Protein AF-A0AAJ6CQW7-F1 (afdb_monomer)

Structure (mmCIF, N/CA/C/O backbone):
data_AF-A0AAJ6CQW7-F1
#
_entry.id   AF-A0AAJ6CQW7-F1
#
loop_
_atom_site.group_PDB
_atom_site.id
_atom_site.type_symbol
_atom_site.label_atom_id
_atom_site.label_alt_id
_atom_site.label_comp_id
_atom_site.label_asym_id
_atom_site.label_entity_id
_atom_site.label_seq_id
_atom_site.pdbx_PDB_ins_code
_atom_site.Cartn_x
_atom_site.Cartn_y
_atom_site.Cartn_z
_atom_site.occupancy
_atom_site.B_iso_or_equiv
_atom_site.auth_seq_id
_atom_site.auth_comp_id
_atom_site.auth_asym_id
_atom_site.auth_atom_id
_atom_site.pdbx_PDB_model_num
ATOM 1 N N . MET A 1 1 ? -50.152 22.448 51.834 1.00 41.78 1 MET A N 1
ATOM 2 C CA . MET A 1 1 ? -48.969 21.579 51.637 1.00 41.78 1 MET A CA 1
ATOM 3 C C . MET A 1 1 ? -48.897 21.123 50.174 1.00 41.78 1 MET A C 1
ATOM 5 O O . MET A 1 1 ? -49.015 19.940 49.913 1.00 41.78 1 MET A O 1
ATOM 9 N N . GLU A 1 2 ? -48.733 22.035 49.207 1.00 45.81 2 GLU A N 1
ATOM 10 C CA . GLU A 1 2 ? -48.747 21.664 47.767 1.00 45.81 2 GLU A CA 1
ATOM 11 C C . GLU A 1 2 ? -47.578 22.246 46.951 1.00 45.81 2 GLU A C 1
ATOM 13 O O . GLU A 1 2 ? -47.343 21.834 45.823 1.00 45.81 2 GLU A O 1
ATOM 18 N N . VAL A 1 3 ? -46.789 23.168 47.516 1.00 45.56 3 VAL A N 1
ATOM 19 C CA . VAL A 1 3 ? -45.707 23.852 46.776 1.00 45.56 3 VAL A CA 1
ATOM 20 C C . VAL A 1 3 ? -44.366 23.103 46.868 1.00 45.56 3 VAL A C 1
ATOM 22 O O . VAL A 1 3 ? -43.546 23.176 45.956 1.00 45.56 3 VAL A O 1
ATOM 25 N N . ILE A 1 4 ? -44.148 22.321 47.933 1.00 45.25 4 ILE A N 1
ATOM 26 C CA . ILE A 1 4 ? -42.874 21.616 48.176 1.00 45.25 4 ILE A CA 1
ATOM 27 C C . ILE A 1 4 ? -42.727 20.381 47.265 1.00 45.25 4 ILE A C 1
ATOM 29 O O . ILE A 1 4 ? -41.625 20.068 46.819 1.00 45.25 4 ILE A O 1
ATOM 33 N N . THR A 1 5 ? -43.826 19.714 46.907 1.00 42.59 5 THR A N 1
ATOM 34 C CA . THR A 1 5 ? -43.826 18.541 46.014 1.00 42.59 5 THR A CA 1
ATOM 35 C C . THR A 1 5 ? -43.552 18.903 44.552 1.00 42.59 5 THR A C 1
ATOM 37 O O . THR A 1 5 ? -42.877 18.148 43.852 1.00 42.59 5 THR A O 1
ATOM 40 N N . THR A 1 6 ? -43.985 20.078 44.095 1.00 44.38 6 THR A N 1
ATOM 41 C CA . THR A 1 6 ? -43.828 20.513 42.695 1.00 44.38 6 THR A CA 1
ATOM 42 C C . THR A 1 6 ? -42.387 20.918 42.367 1.00 44.38 6 THR A C 1
ATOM 44 O O . THR A 1 6 ? -41.890 20.594 41.287 1.00 44.38 6 THR A O 1
ATOM 47 N N . ILE A 1 7 ? -41.675 21.549 43.312 1.00 45.97 7 ILE A N 1
ATOM 48 C CA . ILE A 1 7 ? -40.261 21.943 43.150 1.00 45.97 7 ILE A CA 1
ATOM 49 C C . ILE A 1 7 ? -39.333 20.716 43.224 1.00 45.97 7 ILE A C 1
ATOM 51 O O . ILE A 1 7 ? -38.398 20.601 42.432 1.00 45.97 7 ILE A O 1
ATOM 55 N N . LEU A 1 8 ? -39.619 19.748 44.106 1.00 40.28 8 LEU A N 1
ATOM 56 C CA . LEU A 1 8 ? -38.862 18.490 44.158 1.00 40.28 8 LEU A CA 1
ATOM 57 C C . LEU A 1 8 ? -39.078 17.620 42.908 1.00 40.28 8 LEU A C 1
ATOM 59 O O . LEU A 1 8 ? -38.112 17.063 42.390 1.00 40.28 8 LEU A O 1
ATOM 63 N N . GLY A 1 9 ? -40.307 17.540 42.383 1.00 41.69 9 GLY A N 1
ATOM 64 C CA . GLY A 1 9 ? -40.613 16.776 41.167 1.00 41.69 9 GLY A CA 1
ATOM 65 C C . GLY A 1 9 ? -39.948 17.336 39.902 1.00 41.69 9 GLY A C 1
ATOM 66 O O . GLY A 1 9 ? -39.458 16.575 39.068 1.00 41.69 9 GLY A O 1
ATOM 67 N N . THR A 1 10 ? -39.859 18.664 39.779 1.00 49.09 10 THR A N 1
ATOM 68 C CA . THR A 1 10 ? -39.208 19.334 38.636 1.00 49.09 10 THR A CA 1
ATOM 69 C C . THR A 1 10 ? -37.682 19.311 38.724 1.00 49.09 10 THR A C 1
ATOM 71 O O . THR A 1 10 ? -37.024 19.092 37.706 1.00 49.09 10 THR A O 1
ATOM 74 N N . ALA A 1 11 ? -37.104 19.439 39.923 1.00 46.81 11 ALA A N 1
ATOM 75 C CA . ALA A 1 11 ? -35.662 19.289 40.123 1.00 46.81 11 ALA A CA 1
ATOM 76 C C . ALA A 1 11 ? -35.183 17.849 39.845 1.00 46.81 11 ALA A C 1
ATOM 78 O O . ALA A 1 11 ? -34.181 17.655 39.154 1.00 46.81 11 ALA A O 1
ATOM 79 N N . LEU A 1 12 ? -35.925 16.830 40.301 1.00 44.28 12 LEU A N 1
ATOM 80 C CA . LEU A 1 12 ? -35.623 15.422 40.007 1.00 44.28 12 LEU A CA 1
ATOM 81 C C . LEU A 1 12 ? -35.839 15.082 38.525 1.00 44.28 12 LEU A C 1
ATOM 83 O O . LEU A 1 12 ? -34.986 14.426 37.929 1.00 44.28 12 LEU A O 1
ATOM 87 N N . GLY A 1 13 ? -36.915 15.575 37.901 1.00 46.81 13 GLY A N 1
ATOM 88 C CA . GLY A 1 13 ? -37.165 15.397 36.466 1.00 46.81 13 GLY A CA 1
ATOM 89 C C . GLY A 1 13 ? -36.094 16.045 35.579 1.00 46.81 13 GLY A C 1
ATOM 90 O O . GLY A 1 13 ? -35.658 15.441 34.600 1.00 46.81 13 GLY A O 1
ATOM 91 N N . GLY A 1 14 ? -35.603 17.231 35.957 1.00 49.00 14 GLY A N 1
ATOM 92 C CA . GLY A 1 14 ? -34.519 17.926 35.258 1.00 49.00 14 GLY A CA 1
ATOM 93 C C . GLY A 1 14 ? -33.163 17.224 35.386 1.00 49.00 14 GLY A C 1
ATOM 94 O O . GLY A 1 14 ? -32.458 17.065 34.390 1.00 49.00 14 GLY A O 1
ATOM 95 N N . ILE A 1 15 ? -32.811 16.738 36.583 1.00 54.25 15 ILE A N 1
ATOM 96 C CA . ILE A 1 15 ? -31.545 16.023 36.823 1.00 54.25 15 ILE A CA 1
ATOM 97 C C . ILE A 1 15 ? -31.554 14.649 36.137 1.00 54.25 15 ILE A C 1
ATOM 99 O O . ILE A 1 15 ? -30.586 14.294 35.464 1.00 54.25 15 ILE A O 1
ATOM 103 N N . ILE A 1 16 ? -32.652 13.892 36.242 1.00 53.78 16 ILE A N 1
ATOM 104 C CA . ILE A 1 16 ? -32.796 12.585 35.586 1.00 53.78 16 ILE A CA 1
ATOM 105 C C . ILE A 1 16 ? -32.820 12.758 34.060 1.00 53.78 16 ILE A C 1
ATOM 107 O O . ILE A 1 16 ? -32.103 12.045 33.360 1.00 53.78 16 ILE A O 1
ATOM 111 N N . GLY A 1 17 ? -33.548 13.751 33.536 1.00 45.78 17 GLY A N 1
ATOM 112 C CA . GLY A 1 17 ? -33.574 14.076 32.105 1.00 45.78 17 GLY A CA 1
ATOM 113 C C . GLY A 1 17 ? -32.203 14.476 31.547 1.00 45.78 17 GLY A C 1
ATOM 114 O O . GLY A 1 17 ? -31.824 14.031 30.463 1.00 45.78 17 GLY A O 1
ATOM 115 N N . TYR A 1 18 ? -31.410 15.235 32.310 1.00 55.06 18 TYR A N 1
ATOM 116 C CA . TYR A 1 18 ? -30.038 15.598 31.940 1.00 55.06 18 TYR A CA 1
ATOM 117 C C . TYR A 1 18 ? -29.082 14.393 31.966 1.00 55.06 18 TYR A C 1
ATOM 119 O O . TYR A 1 18 ? -28.231 14.252 31.089 1.00 55.06 18 TYR A O 1
ATOM 127 N N . PHE A 1 19 ? -29.229 13.478 32.929 1.00 51.94 19 PHE A N 1
ATOM 128 C CA . PHE A 1 19 ? -28.439 12.243 32.974 1.00 51.94 19 PHE A CA 1
ATOM 129 C C . PHE A 1 19 ? -28.790 11.279 31.837 1.00 51.94 19 PHE A C 1
ATOM 131 O O . PHE A 1 19 ? -27.883 10.733 31.204 1.00 51.94 19 PHE A O 1
ATOM 138 N N . PHE A 1 20 ? -30.079 11.094 31.540 1.00 49.19 20 PHE A N 1
ATOM 139 C CA . PHE A 1 20 ? -30.533 10.248 30.435 1.00 49.19 20 PHE A CA 1
ATOM 140 C C . PHE A 1 20 ? -30.125 10.815 29.077 1.00 49.19 20 PHE A C 1
ATOM 142 O O . PHE A 1 20 ? -29.599 10.060 28.258 1.00 49.19 20 PHE A O 1
ATOM 149 N N . SER A 1 21 ? -30.262 12.128 28.856 1.00 52.44 21 SER A N 1
ATOM 150 C CA . SER A 1 21 ? -29.798 12.751 27.614 1.00 52.44 21 SER A CA 1
ATOM 151 C C . SER A 1 21 ? -28.285 12.590 27.465 1.00 52.44 21 SER A C 1
ATOM 153 O O . SER A 1 21 ? -27.814 12.136 26.428 1.00 52.44 21 SER A O 1
ATOM 155 N N . ARG A 1 22 ? -27.498 12.833 28.520 1.00 52.75 22 ARG A N 1
ATOM 156 C CA . ARG A 1 22 ? -26.034 12.699 28.484 1.00 52.75 22 ARG A CA 1
ATOM 157 C C . ARG A 1 22 ? -25.570 11.250 28.284 1.00 52.75 22 ARG A C 1
ATOM 159 O O . ARG A 1 22 ? -24.559 11.025 27.622 1.00 52.75 22 ARG A O 1
ATOM 166 N N . LEU A 1 23 ? -26.289 10.264 28.824 1.00 57.88 23 L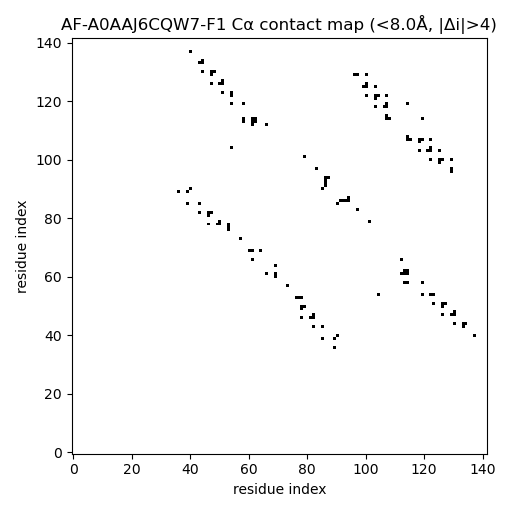EU A N 1
ATOM 167 C CA . LEU A 1 23 ? -26.033 8.836 28.590 1.00 57.88 23 LEU A CA 1
ATOM 168 C C . LEU A 1 23 ? -26.406 8.406 27.167 1.00 57.88 23 LEU A C 1
ATOM 170 O O . LEU A 1 23 ? -25.669 7.625 26.565 1.00 57.88 23 LEU A O 1
ATOM 174 N N . GLN A 1 24 ? -27.503 8.933 26.617 1.00 55.78 24 GLN A N 1
ATOM 175 C CA . GLN A 1 24 ? -27.884 8.722 25.221 1.00 55.78 24 GLN A CA 1
ATOM 176 C C . GLN A 1 24 ? -26.869 9.357 24.272 1.00 55.78 24 GLN A C 1
ATOM 178 O O . GLN A 1 24 ? -26.380 8.660 23.394 1.00 55.78 24 GLN A O 1
ATOM 183 N N . TRP A 1 25 ? -26.439 10.598 24.513 1.00 41.41 25 TRP A N 1
ATOM 184 C CA . TRP A 1 25 ? -25.370 11.249 23.749 1.00 41.41 25 TRP A CA 1
ATOM 185 C C . TRP A 1 25 ? -24.051 10.486 23.837 1.00 41.41 25 TRP A C 1
ATOM 187 O O . TRP A 1 25 ? -23.417 10.260 22.818 1.00 41.41 25 TRP A O 1
ATOM 197 N N . LYS A 1 26 ? -23.650 10.001 25.019 1.00 56.47 26 LYS A N 1
ATOM 198 C CA . LYS A 1 26 ? -22.458 9.143 25.143 1.00 56.47 26 LYS A CA 1
ATOM 199 C C . LYS A 1 26 ? -22.602 7.827 24.379 1.00 56.47 26 LYS A C 1
ATOM 201 O O . LYS A 1 26 ? -21.625 7.371 23.796 1.00 56.47 26 LYS A O 1
ATOM 206 N N . LYS A 1 27 ? -23.785 7.205 24.381 1.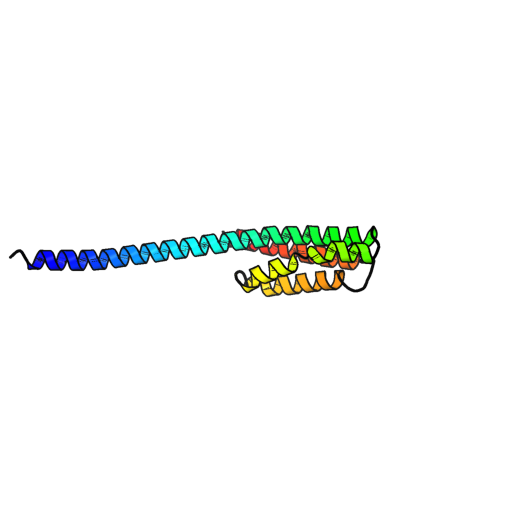00 57.22 27 LYS A N 1
ATOM 207 C CA . LYS A 1 27 ? -24.052 5.993 23.591 1.00 57.22 27 LYS A CA 1
ATOM 208 C C . LYS A 1 27 ? -24.028 6.279 22.092 1.00 57.22 27 LYS A C 1
ATOM 210 O O . LYS A 1 27 ? -23.421 5.497 21.375 1.00 57.22 27 LYS A O 1
ATOM 215 N N . VAL A 1 28 ? -24.635 7.377 21.644 1.00 50.03 28 VAL A N 1
ATOM 216 C CA . VAL A 1 28 ? -24.641 7.814 20.241 1.00 50.03 28 VAL A CA 1
ATOM 217 C C . VAL A 1 28 ? -23.224 8.141 19.789 1.00 50.03 28 VAL A C 1
ATOM 219 O O . VAL A 1 28 ? -22.772 7.539 18.832 1.00 50.03 28 VAL A O 1
ATOM 222 N N . LEU A 1 29 ? -22.471 8.949 20.540 1.00 51.09 29 LEU A N 1
ATOM 223 C CA . LEU A 1 29 ? -21.067 9.256 20.247 1.00 51.09 29 LEU A CA 1
ATOM 224 C C . LEU A 1 29 ? -20.202 7.995 20.211 1.00 51.09 29 LEU A C 1
ATOM 226 O O . LEU A 1 29 ? -19.391 7.836 19.310 1.00 51.09 29 LEU A O 1
ATOM 230 N N . LYS A 1 30 ? -20.397 7.059 21.148 1.00 60.22 30 LYS A N 1
ATOM 231 C CA . LYS A 1 30 ? -19.678 5.777 21.148 1.00 60.22 30 LYS A CA 1
ATOM 232 C C . LYS A 1 30 ? -20.067 4.904 19.950 1.00 60.22 30 LYS A C 1
ATOM 234 O O . LYS A 1 30 ? -19.217 4.206 19.403 1.00 60.22 30 LYS A O 1
ATOM 239 N N . HIS A 1 31 ? -21.335 4.926 19.544 1.00 58.91 31 HIS A N 1
ATOM 240 C CA . HIS A 1 31 ? -21.823 4.178 18.390 1.00 58.91 31 HIS A CA 1
ATOM 241 C C . HIS A 1 31 ? -21.331 4.795 17.075 1.00 58.91 31 HIS A C 1
ATOM 243 O O . HIS A 1 31 ? -20.861 4.058 16.211 1.00 58.91 31 HIS A O 1
ATOM 249 N N . GLU A 1 32 ? -21.369 6.119 16.941 1.00 59.00 32 GLU A N 1
ATOM 250 C CA . GLU A 1 32 ? -20.802 6.872 15.819 1.00 59.00 32 GLU A CA 1
ATOM 251 C C . GLU A 1 32 ? -19.292 6.661 15.735 1.00 59.00 32 GLU A C 1
ATOM 253 O O . GLU A 1 32 ? -18.786 6.329 14.671 1.00 59.00 32 GLU A O 1
ATOM 258 N N . GLU A 1 33 ? -18.573 6.726 16.857 1.00 63.81 33 GLU A N 1
ATOM 259 C CA . GLU A 1 33 ? -17.140 6.435 16.914 1.00 63.81 33 GLU A CA 1
ATOM 260 C C . GLU A 1 33 ? -16.843 4.982 16.503 1.00 63.81 33 GLU A C 1
ATOM 262 O O . GLU A 1 33 ? -15.881 4.726 15.777 1.00 63.81 33 GLU A O 1
ATOM 267 N N . SER A 1 34 ? -17.675 4.018 16.915 1.00 64.00 34 SER A N 1
ATOM 268 C CA . SER A 1 34 ? -17.517 2.610 16.525 1.00 64.00 34 SER A CA 1
ATOM 269 C C . SER A 1 34 ? -17.796 2.368 15.038 1.00 64.00 34 SER A C 1
ATOM 271 O O . SER A 1 34 ? -17.028 1.660 14.384 1.00 64.00 34 SER A O 1
ATOM 273 N N . ALA A 1 35 ? -18.840 2.997 14.490 1.00 67.44 35 ALA A N 1
ATOM 274 C CA . ALA A 1 35 ? -19.208 2.913 13.081 1.00 67.44 35 ALA A CA 1
ATOM 275 C C . ALA A 1 35 ? -18.157 3.599 12.203 1.00 67.44 35 ALA A C 1
ATOM 277 O O . ALA A 1 35 ? -17.750 3.064 11.176 1.00 67.44 35 ALA A O 1
ATOM 278 N N . TYR A 1 36 ? -17.635 4.733 12.664 1.00 67.38 36 TYR A N 1
ATOM 279 C CA . TYR A 1 36 ? -16.559 5.462 12.013 1.00 67.38 36 TYR A CA 1
ATOM 280 C C . TYR A 1 36 ? -15.251 4.669 11.973 1.00 67.38 36 TYR A C 1
ATOM 282 O O . TYR A 1 36 ? -14.599 4.578 10.930 1.00 67.38 36 TYR A O 1
ATOM 290 N N . LYS A 1 37 ? -14.874 4.040 13.095 1.00 71.12 37 LYS A N 1
ATOM 291 C CA . LYS A 1 37 ? -13.723 3.128 13.152 1.00 71.12 37 LYS A CA 1
ATOM 292 C C . LYS A 1 37 ? -13.916 1.939 12.210 1.00 71.12 37 LYS A C 1
ATOM 294 O O . LYS A 1 37 ? -12.967 1.562 11.527 1.00 71.12 37 LYS A O 1
ATOM 299 N N . LEU A 1 38 ? -15.126 1.385 12.128 1.00 71.50 38 LEU A N 1
ATOM 300 C CA . LEU A 1 38 ? -15.447 0.284 11.220 1.00 71.50 38 LEU A CA 1
ATOM 301 C C . LEU A 1 38 ? -15.340 0.700 9.742 1.00 71.50 38 LEU A C 1
ATOM 303 O O . LEU A 1 38 ? -14.693 0.006 8.959 1.00 71.50 38 LEU A O 1
ATOM 307 N N . GLU A 1 39 ? -15.899 1.850 9.358 1.00 77.06 39 GLU A N 1
ATOM 308 C CA . GLU A 1 39 ? -15.820 2.371 7.986 1.00 77.06 39 GLU A CA 1
ATOM 309 C C . GLU A 1 39 ? -14.367 2.628 7.560 1.00 77.06 39 GLU A C 1
ATOM 311 O O . GLU A 1 39 ? -13.956 2.268 6.455 1.00 77.06 39 GLU A O 1
ATOM 316 N N . ARG A 1 40 ? -13.545 3.199 8.447 1.00 73.62 40 ARG A N 1
ATOM 317 C CA . ARG A 1 40 ? -12.121 3.431 8.167 1.00 73.62 40 ARG A CA 1
ATOM 318 C C . ARG A 1 40 ? -11.320 2.131 8.041 1.00 73.62 40 ARG A C 1
ATOM 320 O O . ARG A 1 40 ? -10.444 2.048 7.184 1.00 73.62 40 ARG A O 1
ATOM 327 N N . LYS A 1 41 ? -11.638 1.103 8.834 1.00 73.62 41 LYS A N 1
ATOM 328 C CA . LYS A 1 41 ? -11.022 -0.233 8.720 1.00 73.62 41 LYS A CA 1
ATOM 329 C C . LYS A 1 41 ? -11.426 -0.939 7.423 1.00 73.62 41 LYS A C 1
ATOM 331 O O . LYS A 1 41 ? -10.584 -1.562 6.783 1.00 73.62 41 LYS A O 1
ATOM 336 N N . ARG A 1 42 ? -12.675 -0.773 6.975 1.00 76.44 42 ARG A N 1
ATOM 337 C CA . ARG A 1 42 ? -13.120 -1.231 5.650 1.00 76.44 42 ARG A CA 1
ATOM 338 C C . ARG A 1 42 ? -12.345 -0.537 4.525 1.00 76.44 42 ARG A C 1
ATOM 340 O O . ARG A 1 42 ? -11.851 -1.219 3.633 1.00 76.44 42 ARG A O 1
ATOM 347 N N . LYS A 1 43 ? -12.154 0.784 4.613 1.00 83.25 43 LYS A N 1
ATOM 348 C CA . LYS A 1 43 ? -11.311 1.540 3.666 1.00 83.25 43 LYS A CA 1
ATOM 349 C C . LYS A 1 43 ? -9.868 1.033 3.641 1.00 83.25 43 LYS A C 1
ATOM 351 O O . LYS A 1 43 ? -9.270 0.968 2.573 1.00 83.25 43 LYS A O 1
ATOM 356 N N . LEU A 1 44 ? -9.308 0.641 4.788 1.00 82.19 44 LEU A N 1
ATOM 357 C CA . LEU A 1 44 ? -7.972 0.040 4.846 1.00 82.19 44 LEU A CA 1
ATOM 358 C C . LEU A 1 44 ? -7.908 -1.293 4.079 1.00 82.19 44 LEU A C 1
ATOM 360 O O . LEU A 1 44 ? -6.953 -1.520 3.341 1.00 82.19 44 LEU A O 1
ATOM 364 N N . ALA A 1 45 ? -8.933 -2.143 4.204 1.00 81.19 45 ALA A N 1
ATOM 365 C CA . ALA A 1 45 ? -9.028 -3.388 3.443 1.00 81.19 45 ALA A CA 1
ATOM 366 C C . ALA A 1 45 ? -9.162 -3.126 1.932 1.00 81.19 45 ALA A C 1
ATOM 368 O O . ALA A 1 45 ? -8.423 -3.716 1.149 1.00 81.19 45 ALA A O 1
ATOM 369 N N . GLU A 1 46 ? -10.029 -2.199 1.519 1.00 84.00 46 GLU A N 1
ATOM 370 C CA . GLU A 1 46 ? -10.200 -1.808 0.110 1.00 84.00 46 GLU A CA 1
ATOM 371 C C . GLU A 1 46 ? -8.881 -1.297 -0.495 1.00 84.00 46 GLU A C 1
ATOM 373 O O . GLU A 1 46 ? -8.443 -1.774 -1.542 1.00 84.00 46 GLU A O 1
ATOM 378 N N . LEU A 1 47 ? -8.177 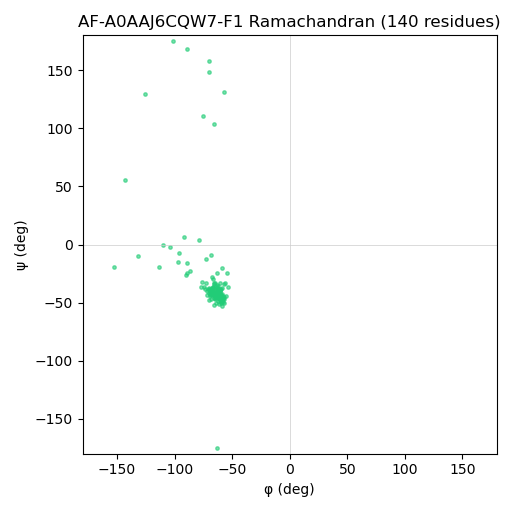-0.411 0.214 1.00 84.50 47 LEU A N 1
ATOM 379 C CA . LEU A 1 47 ? -6.879 0.092 -0.236 1.00 84.50 47 LEU A CA 1
ATOM 380 C C . LEU A 1 47 ? -5.779 -0.979 -0.231 1.00 84.50 47 LEU A C 1
ATOM 382 O O . LEU A 1 47 ? -4.847 -0.894 -1.029 1.00 84.50 47 LEU A O 1
ATOM 386 N N . SER A 1 48 ? -5.865 -1.995 0.635 1.00 83.00 48 SER A N 1
ATOM 387 C CA . SER A 1 48 ? -4.908 -3.108 0.615 1.00 83.00 48 SER A CA 1
ATOM 388 C C . SER A 1 48 ? -5.006 -3.921 -0.682 1.00 83.00 48 SER A C 1
ATOM 390 O O . SER A 1 48 ? -3.983 -4.360 -1.206 1.00 83.00 48 SER A O 1
ATOM 392 N N . TYR A 1 49 ? -6.210 -4.041 -1.257 1.00 83.25 49 TYR A N 1
ATOM 393 C CA . TYR A 1 49 ? -6.398 -4.626 -2.585 1.00 83.25 49 TYR A CA 1
ATOM 394 C C . TYR A 1 49 ? -5.886 -3.704 -3.695 1.00 83.25 49 TYR A C 1
ATOM 396 O O . TYR A 1 49 ? -5.223 -4.187 -4.613 1.00 83.25 49 TYR A O 1
ATOM 404 N N . GLU A 1 50 ? -6.103 -2.384 -3.592 1.00 87.50 50 GLU A N 1
ATOM 405 C CA . GLU A 1 50 ? -5.542 -1.420 -4.558 1.00 87.50 50 GLU A CA 1
ATOM 406 C C . GLU A 1 50 ? -4.010 -1.520 -4.655 1.00 87.50 50 GLU A C 1
ATOM 408 O O . GLU A 1 50 ? -3.456 -1.350 -5.739 1.00 87.50 50 GLU A O 1
ATOM 413 N N . ILE A 1 51 ? -3.311 -1.826 -3.555 1.00 88.38 51 ILE A N 1
ATOM 414 C CA . ILE A 1 51 ? -1.853 -2.033 -3.572 1.00 88.38 51 ILE A CA 1
ATOM 415 C C . ILE A 1 51 ? -1.456 -3.241 -4.417 1.00 88.38 51 ILE A C 1
ATOM 417 O O . ILE A 1 51 ? -0.480 -3.162 -5.161 1.00 88.38 51 ILE A O 1
ATOM 421 N N . ILE A 1 52 ? -2.180 -4.355 -4.307 1.00 88.25 52 ILE A N 1
ATOM 422 C CA . ILE A 1 52 ? -1.869 -5.571 -5.067 1.00 88.25 52 ILE A CA 1
ATOM 423 C C . ILE A 1 52 ? -2.003 -5.294 -6.568 1.00 88.25 52 ILE A C 1
ATOM 425 O O . ILE A 1 52 ? -1.111 -5.652 -7.338 1.00 88.25 52 ILE A O 1
ATOM 429 N N . GLU A 1 53 ? -3.072 -4.606 -6.973 1.00 87.81 53 GLU A N 1
ATOM 430 C CA . GLU A 1 53 ? -3.265 -4.199 -8.368 1.00 87.81 53 GLU A CA 1
ATOM 431 C C . GLU A 1 53 ? -2.206 -3.190 -8.817 1.00 87.81 53 GLU A C 1
ATOM 433 O O . GLU A 1 53 ? -1.623 -3.343 -9.886 1.00 87.81 53 GLU A O 1
ATOM 438 N N . TYR A 1 54 ? -1.862 -2.215 -7.972 1.00 89.12 54 TYR A N 1
ATOM 439 C CA . TYR A 1 54 ? -0.776 -1.280 -8.260 1.00 89.12 54 TYR A CA 1
ATOM 440 C C . TYR A 1 54 ? 0.557 -1.998 -8.502 1.00 89.12 54 TYR A C 1
ATOM 442 O O . TYR A 1 54 ? 1.256 -1.665 -9.453 1.00 89.12 54 TYR A O 1
ATOM 450 N N . ILE A 1 55 ? 0.913 -2.992 -7.682 1.00 89.81 55 ILE A N 1
ATOM 451 C CA . ILE A 1 55 ? 2.157 -3.765 -7.832 1.00 89.81 55 ILE A CA 1
ATOM 452 C C . ILE A 1 55 ? 2.154 -4.566 -9.139 1.00 89.81 55 ILE A C 1
ATOM 454 O O . ILE A 1 55 ? 3.166 -4.597 -9.843 1.00 89.81 55 ILE A O 1
ATOM 458 N N . ARG A 1 56 ? 1.020 -5.188 -9.488 1.00 88.81 56 ARG A N 1
ATOM 459 C CA . ARG A 1 56 ? 0.850 -5.903 -10.763 1.00 88.81 56 ARG A CA 1
ATOM 460 C C . ARG A 1 56 ? 1.004 -4.963 -11.950 1.00 88.81 56 ARG A C 1
ATOM 462 O O . ARG A 1 56 ? 1.820 -5.237 -12.826 1.00 88.81 56 ARG A O 1
ATOM 469 N N . ASP A 1 57 ? 0.290 -3.843 -11.939 1.00 89.81 57 ASP A N 1
ATOM 470 C CA . ASP A 1 57 ? 0.353 -2.831 -12.992 1.00 89.81 57 ASP A CA 1
ATOM 471 C C . ASP A 1 57 ? 1.765 -2.257 -13.128 1.00 89.81 57 ASP A C 1
ATOM 473 O O . ASP A 1 57 ? 2.272 -2.133 -14.240 1.00 89.81 57 ASP A O 1
ATOM 477 N N . TYR A 1 58 ? 2.431 -1.954 -12.009 1.00 90.50 58 TYR A N 1
ATOM 478 C CA . TYR A 1 58 ? 3.804 -1.445 -11.993 1.00 90.50 58 TYR A CA 1
ATOM 479 C C . TYR A 1 58 ? 4.760 -2.428 -12.677 1.00 90.50 58 TYR A C 1
ATOM 481 O O . TYR A 1 58 ? 5.549 -2.043 -13.540 1.00 90.50 58 TYR A O 1
ATOM 489 N N . TYR A 1 59 ? 4.665 -3.716 -12.346 1.00 92.00 59 TYR A N 1
ATOM 490 C CA . TYR A 1 59 ? 5.498 -4.742 -12.964 1.00 92.00 59 TYR A CA 1
ATOM 491 C C . TYR A 1 59 ? 5.192 -4.912 -14.454 1.00 92.00 59 TYR A C 1
ATOM 493 O O . TYR A 1 59 ? 6.110 -4.808 -15.270 1.00 92.00 59 TYR A O 1
ATOM 501 N N . CYS A 1 60 ? 3.921 -5.103 -14.820 1.00 89.94 60 CYS A N 1
ATOM 502 C CA . CYS A 1 60 ? 3.495 -5.292 -16.206 1.00 89.94 60 CYS A CA 1
ATOM 503 C C . CYS A 1 60 ? 3.899 -4.104 -17.087 1.00 89.94 60 CYS A C 1
ATOM 505 O O . CYS A 1 60 ? 4.550 -4.297 -18.113 1.00 89.94 60 CYS A O 1
ATOM 507 N N . ASN A 1 61 ? 3.602 -2.875 -16.654 1.00 90.56 61 ASN A N 1
ATOM 508 C CA . ASN A 1 61 ? 3.931 -1.662 -17.404 1.00 90.56 61 ASN A CA 1
ATOM 509 C C . ASN A 1 61 ? 5.443 -1.477 -17.565 1.00 90.56 61 ASN A C 1
ATOM 511 O O . ASN A 1 61 ? 5.892 -1.049 -18.626 1.00 90.56 61 ASN A O 1
ATOM 515 N N . SER A 1 62 ? 6.249 -1.871 -16.571 1.00 92.75 62 SER A N 1
ATOM 516 C CA . SER A 1 62 ? 7.710 -1.805 -16.697 1.00 92.75 62 SER A CA 1
ATOM 517 C C . SER A 1 62 ? 8.269 -2.703 -17.807 1.00 92.75 62 SER A C 1
ATOM 519 O O . SER A 1 62 ? 9.352 -2.427 -18.308 1.00 92.75 62 SER A O 1
ATOM 521 N N . LYS A 1 63 ? 7.554 -3.772 -18.191 1.00 93.00 63 LYS A N 1
ATOM 522 C CA . LYS A 1 63 ? 7.986 -4.730 -19.224 1.00 93.00 63 LYS A CA 1
ATOM 523 C C . LYS A 1 63 ? 7.561 -4.345 -20.634 1.00 93.00 63 LYS A C 1
ATOM 525 O O . LYS A 1 63 ? 8.176 -4.820 -21.583 1.00 93.00 63 LYS A O 1
ATOM 530 N N . VAL A 1 64 ? 6.499 -3.555 -20.764 1.00 91.44 64 VAL A N 1
ATOM 531 C CA . VAL A 1 64 ? 5.832 -3.314 -22.055 1.00 91.44 64 VAL A CA 1
ATOM 532 C C . VAL A 1 64 ? 5.965 -1.879 -22.556 1.00 91.44 64 VAL A C 1
ATOM 534 O O . VAL A 1 64 ? 5.764 -1.642 -23.742 1.00 91.44 64 VAL A O 1
ATOM 537 N N . MET A 1 65 ? 6.289 -0.929 -21.678 1.00 90.94 65 MET A N 1
ATOM 538 C CA . MET A 1 65 ? 6.439 0.491 -22.020 1.00 90.94 65 MET A CA 1
ATOM 539 C C . MET A 1 65 ? 7.914 0.872 -22.157 1.00 90.94 65 MET A C 1
ATOM 541 O O . MET A 1 65 ? 8.790 0.060 -21.874 1.00 90.94 65 MET A O 1
ATOM 545 N N . ASN A 1 66 ? 8.202 2.109 -22.568 1.00 93.56 66 ASN A N 1
ATOM 546 C CA . ASN A 1 66 ? 9.505 2.727 -22.305 1.00 93.56 66 ASN A CA 1
ATOM 547 C C . ASN A 1 66 ? 9.508 3.469 -20.954 1.00 93.56 66 ASN A C 1
ATOM 549 O O . ASN A 1 66 ? 8.458 3.708 -20.356 1.00 93.56 66 ASN A O 1
ATOM 553 N N . ILE A 1 67 ? 10.690 3.869 -20.471 1.00 89.44 67 ILE A N 1
ATOM 554 C CA . ILE A 1 67 ? 10.831 4.491 -19.145 1.00 89.44 67 ILE A CA 1
ATOM 555 C C . ILE A 1 67 ? 10.036 5.804 -19.000 1.00 89.44 67 ILE A C 1
ATOM 557 O O . ILE A 1 67 ? 9.515 6.080 -17.923 1.00 89.44 67 ILE A O 1
ATOM 561 N N . GLY A 1 68 ? 9.886 6.599 -20.066 1.00 87.25 68 GLY A N 1
ATOM 562 C CA . GLY A 1 68 ? 9.130 7.857 -20.032 1.00 87.25 68 GLY A CA 1
ATOM 563 C C . GLY A 1 68 ? 7.622 7.632 -19.890 1.00 87.25 68 GLY A C 1
ATOM 564 O O . GLY A 1 68 ? 6.982 8.221 -19.019 1.00 87.25 68 GLY A O 1
ATOM 565 N N . GLU A 1 69 ? 7.069 6.730 -20.701 1.00 89.81 69 GLU A N 1
ATOM 566 C CA . GLU A 1 69 ? 5.661 6.305 -20.646 1.00 89.81 69 GLU A CA 1
ATOM 567 C C . GLU A 1 69 ? 5.323 5.639 -19.313 1.00 89.81 69 GLU A C 1
ATOM 569 O O . GLU A 1 69 ? 4.297 5.929 -18.696 1.00 89.81 69 GLU A O 1
ATOM 574 N N . PHE A 1 70 ? 6.228 4.785 -18.843 1.00 90.00 70 PHE A N 1
ATOM 575 C CA . PHE A 1 70 ? 6.117 4.107 -17.568 1.00 90.00 70 PHE A CA 1
ATOM 576 C C . PHE A 1 70 ? 6.014 5.099 -16.403 1.00 90.00 70 PHE A C 1
ATOM 578 O O . PHE A 1 70 ? 5.067 5.047 -15.616 1.00 90.00 70 PHE A O 1
ATOM 585 N N . MET A 1 71 ? 6.950 6.049 -16.317 1.00 83.94 71 MET A N 1
ATOM 586 C CA . MET A 1 71 ? 6.954 7.055 -15.253 1.00 83.94 71 MET A CA 1
ATOM 587 C C . MET A 1 71 ? 5.707 7.947 -15.308 1.00 83.94 71 MET A C 1
ATOM 589 O O . MET A 1 71 ? 5.125 8.253 -14.262 1.00 83.94 71 MET A O 1
ATOM 593 N N . ALA A 1 72 ? 5.245 8.309 -16.510 1.00 86.19 72 ALA A N 1
ATOM 594 C CA . ALA A 1 72 ? 3.998 9.048 -16.690 1.00 86.19 72 ALA A CA 1
ATOM 595 C C . ALA A 1 72 ? 2.786 8.255 -16.167 1.00 86.19 72 ALA A C 1
ATOM 597 O O . ALA A 1 72 ? 1.999 8.794 -15.385 1.00 86.19 72 ALA A O 1
ATOM 598 N N . CYS A 1 73 ? 2.682 6.967 -16.517 1.00 83.50 73 CYS A N 1
ATOM 599 C CA . CYS A 1 73 ? 1.593 6.082 -16.097 1.00 83.50 73 CYS A CA 1
ATOM 600 C C . CYS A 1 73 ? 1.530 5.899 -14.568 1.00 83.50 73 CYS A C 1
ATOM 602 O O . CYS A 1 73 ? 0.446 5.923 -13.976 1.00 83.50 73 CYS A O 1
ATOM 604 N N . MET A 1 74 ? 2.685 5.753 -13.908 1.00 83.31 74 MET A N 1
ATOM 605 C CA . MET A 1 74 ? 2.729 5.400 -12.483 1.00 83.31 74 MET A CA 1
ATOM 606 C C . MET A 1 74 ? 2.653 6.605 -11.525 1.00 83.31 74 MET A C 1
ATOM 608 O O . MET A 1 74 ? 2.210 6.446 -10.385 1.00 83.31 74 MET A O 1
ATOM 612 N N . SER A 1 75 ? 3.016 7.816 -11.967 1.00 75.75 75 SER A N 1
ATOM 613 C CA . SER A 1 75 ? 3.148 9.019 -11.117 1.00 75.75 75 SER A CA 1
ATOM 614 C C . SER A 1 75 ? 1.892 9.409 -10.312 1.00 75.75 75 SER A C 1
ATOM 616 O O . SER A 1 75 ? 2.002 9.889 -9.181 1.00 75.75 75 SER A O 1
ATOM 618 N N . GLY A 1 76 ? 0.695 9.168 -10.855 1.00 71.38 76 GLY A N 1
ATOM 619 C CA . GLY A 1 76 ? -0.580 9.530 -10.220 1.00 71.38 76 GLY A CA 1
ATOM 620 C C . GLY A 1 76 ? -1.262 8.407 -9.436 1.00 71.38 76 GLY A C 1
ATOM 621 O O . GLY A 1 76 ? -2.272 8.653 -8.778 1.00 71.38 76 GLY A O 1
ATOM 622 N N . ARG A 1 77 ? -0.753 7.171 -9.506 1.00 74.50 77 ARG A N 1
ATOM 623 C CA . ARG A 1 77 ? -1.515 5.982 -9.088 1.00 74.50 77 ARG A CA 1
ATOM 624 C C . ARG A 1 77 ? -1.113 5.394 -7.745 1.00 74.50 77 ARG A C 1
ATOM 626 O O . ARG A 1 77 ? -1.751 4.442 -7.331 1.00 74.50 77 ARG A O 1
ATOM 633 N N . ASN A 1 78 ? -0.108 5.939 -7.059 1.00 81.75 78 ASN A N 1
ATOM 634 C CA . ASN A 1 78 ? 0.457 5.334 -5.850 1.00 81.75 78 ASN A CA 1
ATOM 635 C C . ASN A 1 78 ? -0.554 5.310 -4.667 1.00 81.75 78 ASN A C 1
ATOM 637 O O . ASN A 1 78 ? -0.741 6.338 -4.001 1.00 81.75 78 ASN A O 1
ATOM 641 N N . PRO A 1 79 ? -1.171 4.151 -4.349 1.00 84.00 79 PRO A N 1
ATOM 642 C CA . PRO A 1 79 ? -2.173 4.035 -3.282 1.00 84.00 79 PRO A CA 1
ATOM 643 C C . PRO A 1 79 ? -1.545 4.112 -1.880 1.00 84.00 79 PRO A C 1
ATOM 645 O O . PRO A 1 79 ? -2.242 4.323 -0.886 1.00 84.00 79 PRO A O 1
ATOM 648 N N . MET A 1 80 ? -0.217 4.014 -1.784 1.00 85.69 80 MET A N 1
ATOM 649 C CA . MET A 1 80 ? 0.509 3.928 -0.522 1.00 85.69 80 MET A CA 1
ATOM 650 C C . MET A 1 80 ? 0.384 5.210 0.311 1.00 85.69 80 MET A C 1
ATOM 652 O O . MET A 1 80 ? 0.256 5.165 1.535 1.00 85.69 80 MET A O 1
ATOM 656 N N . LYS A 1 81 ? 0.302 6.369 -0.356 1.00 84.56 81 LYS A N 1
ATOM 657 C CA . LYS A 1 81 ? 0.027 7.656 0.304 1.00 84.56 81 LYS A CA 1
ATOM 658 C C . LYS A 1 81 ? -1.324 7.657 1.027 1.00 84.56 81 LYS A C 1
ATOM 660 O O . LYS A 1 81 ? -1.429 8.211 2.119 1.00 84.56 81 LYS A O 1
ATO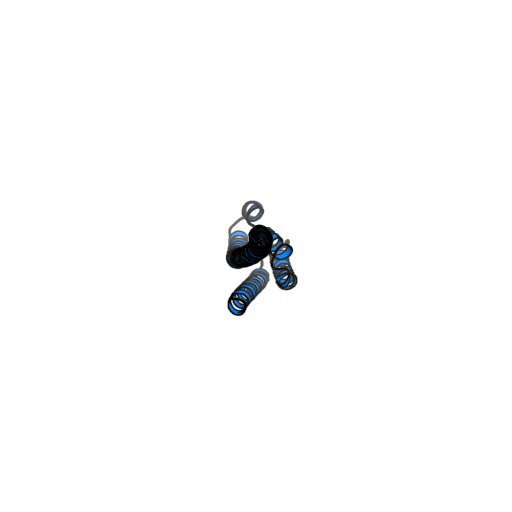M 665 N N . LYS A 1 82 ? -2.348 7.026 0.439 1.00 86.06 82 LYS A N 1
ATOM 666 C CA . LYS A 1 82 ? -3.694 6.960 1.028 1.00 86.06 82 LYS A CA 1
ATOM 667 C C . LYS A 1 82 ? -3.708 6.071 2.270 1.00 86.06 82 LYS A C 1
ATOM 669 O O . LYS A 1 82 ? -4.287 6.453 3.282 1.00 86.06 82 LYS A O 1
ATOM 674 N N . ILE A 1 83 ? -3.035 4.921 2.215 1.00 86.06 83 ILE A N 1
ATOM 675 C CA . ILE A 1 83 ? -2.959 4.000 3.357 1.00 86.06 83 ILE A CA 1
ATOM 676 C C . ILE A 1 83 ? -2.220 4.629 4.542 1.00 86.06 83 ILE A C 1
ATOM 678 O O . ILE A 1 83 ? -2.723 4.567 5.663 1.00 86.06 83 ILE A O 1
ATOM 682 N N . LEU A 1 84 ? -1.088 5.299 4.299 1.00 85.69 84 LEU A N 1
ATOM 683 C CA . LEU A 1 84 ? -0.345 6.004 5.350 1.00 85.69 84 LEU A CA 1
ATOM 684 C C . LEU A 1 84 ? -1.227 7.020 6.092 1.00 85.69 84 LEU A C 1
ATOM 686 O O . LEU A 1 84 ? -1.232 7.052 7.322 1.00 85.69 84 LEU A O 1
ATOM 690 N N . ALA A 1 85 ? -2.028 7.802 5.363 1.00 84.62 85 ALA A N 1
ATOM 691 C CA . ALA A 1 85 ? -2.937 8.779 5.963 1.00 84.62 85 ALA A CA 1
ATOM 692 C C . ALA A 1 85 ? -4.007 8.130 6.866 1.00 84.62 85 ALA A C 1
ATOM 694 O O . ALA A 1 85 ? -4.338 8.666 7.929 1.00 84.62 85 ALA A O 1
ATOM 695 N N . ILE A 1 86 ? -4.539 6.967 6.478 1.00 83.81 86 ILE A N 1
ATOM 696 C CA . ILE A 1 86 ? -5.527 6.233 7.284 1.00 83.81 86 ILE A CA 1
ATOM 697 C C . ILE A 1 86 ? -4.887 5.639 8.538 1.00 83.81 86 ILE A C 1
ATOM 699 O O . ILE A 1 86 ? -5.472 5.722 9.621 1.00 83.81 86 ILE A O 1
ATOM 703 N N . VAL A 1 87 ? -3.687 5.072 8.425 1.00 84.12 87 VAL A N 1
ATOM 704 C CA . VAL A 1 87 ? -3.027 4.439 9.571 1.00 84.12 87 VAL A CA 1
ATOM 705 C C . VAL A 1 87 ? -2.603 5.446 10.620 1.00 84.12 87 VAL A C 1
ATOM 707 O O . VAL A 1 87 ? -2.982 5.273 11.778 1.00 84.12 87 VAL A O 1
ATOM 710 N N . VAL A 1 88 ? -1.958 6.547 10.220 1.00 80.88 88 VAL A N 1
ATOM 711 C CA . VAL A 1 88 ? -1.572 7.634 11.138 1.00 80.88 88 VAL A CA 1
ATOM 712 C C . VAL A 1 88 ? -2.765 8.154 11.943 1.00 80.88 88 VAL A C 1
ATOM 714 O O . VAL A 1 88 ? -2.622 8.502 13.111 1.00 80.88 88 VAL A O 1
ATOM 717 N N . THR A 1 89 ? -3.953 8.209 11.338 1.00 78.06 89 THR A N 1
ATOM 718 C CA . THR A 1 89 ? -5.115 8.851 11.963 1.00 78.06 89 THR A CA 1
ATOM 719 C C . THR A 1 89 ? -6.063 7.893 12.675 1.00 78.06 89 THR A C 1
ATOM 721 O O . THR A 1 89 ? -6.956 8.358 13.382 1.00 78.06 89 THR A O 1
ATOM 724 N N . SER A 1 90 ? -5.986 6.575 12.458 1.00 73.62 90 SER A N 1
ATOM 725 C CA . SER A 1 90 ? -7.076 5.682 12.902 1.00 73.62 90 SER A CA 1
ATOM 726 C C . SER A 1 90 ? -6.721 4.250 13.224 1.00 73.62 90 SER A C 1
ATOM 728 O O . SER A 1 90 ? -7.521 3.593 13.884 1.00 73.62 90 SER A O 1
ATOM 730 N N . THR A 1 91 ? -5.588 3.754 12.748 1.00 81.06 91 THR A N 1
ATOM 731 C CA . THR A 1 91 ? -5.188 2.366 13.002 1.00 81.06 91 THR A CA 1
ATOM 732 C C . THR A 1 91 ? -3.672 2.280 13.199 1.00 81.06 91 THR A C 1
ATOM 734 O O . THR A 1 91 ? -3.001 1.556 12.465 1.00 81.06 91 THR A O 1
ATOM 737 N N . PRO A 1 92 ? -3.104 3.057 14.147 1.00 83.88 92 PRO A N 1
ATOM 738 C CA . PRO A 1 92 ? -1.657 3.158 14.357 1.00 83.88 92 PRO A CA 1
ATOM 739 C C . PRO A 1 92 ? -0.994 1.812 14.676 1.00 83.88 92 PRO A C 1
ATOM 741 O O . PRO A 1 92 ? 0.207 1.661 14.460 1.00 83.88 92 PRO A O 1
ATOM 744 N N . GLU A 1 93 ? -1.769 0.825 15.130 1.00 85.62 93 GLU A N 1
ATOM 745 C CA . GLU A 1 93 ? -1.345 -0.564 15.297 1.00 85.62 93 GLU A CA 1
ATOM 746 C C . GLU A 1 93 ? -0.750 -1.196 14.027 1.00 85.62 93 GLU A C 1
ATOM 748 O O . GLU A 1 93 ? 0.067 -2.093 14.162 1.00 85.62 93 GLU A O 1
ATOM 753 N N . PHE A 1 94 ? -1.087 -0.703 12.826 1.00 87.88 94 PHE A N 1
ATOM 754 C CA . PHE A 1 94 ? -0.530 -1.181 11.550 1.00 87.88 94 PHE A CA 1
ATOM 755 C C . PHE A 1 94 ? 0.715 -0.422 11.069 1.00 87.88 94 PHE A C 1
ATOM 757 O O . PHE A 1 94 ? 1.157 -0.608 9.932 1.00 87.88 94 PHE A O 1
ATOM 764 N N . SER A 1 95 ? 1.256 0.493 11.877 1.00 87.44 95 SER A N 1
ATOM 765 C CA . SER A 1 95 ? 2.404 1.323 11.482 1.00 87.44 95 SER A CA 1
ATOM 766 C C . SER A 1 95 ? 3.621 0.483 11.081 1.00 87.44 95 SER A C 1
ATOM 768 O O . SER A 1 95 ? 4.192 0.716 10.017 1.00 87.44 95 SER A O 1
ATOM 770 N N . GLY A 1 96 ? 3.955 -0.548 11.862 1.00 88.81 96 GLY A N 1
ATOM 771 C CA . GLY A 1 96 ? 5.082 -1.437 11.572 1.00 88.81 96 GLY A CA 1
ATOM 772 C C . GLY A 1 96 ? 4.897 -2.239 10.282 1.00 88.81 96 GLY A C 1
ATOM 773 O O . GLY A 1 96 ? 5.808 -2.322 9.459 1.00 88.81 96 GLY A O 1
ATOM 774 N N . GLU A 1 97 ? 3.709 -2.797 10.058 1.00 90.50 97 GLU A N 1
ATOM 775 C CA . GLU A 1 97 ? 3.384 -3.545 8.843 1.00 90.50 97 GLU A CA 1
ATOM 776 C C . GLU A 1 97 ? 3.448 -2.660 7.597 1.00 90.50 97 GLU A C 1
ATOM 778 O O . GLU A 1 97 ? 3.891 -3.108 6.537 1.00 90.50 97 GLU A O 1
ATOM 783 N N . ILE A 1 98 ? 3.032 -1.398 7.716 1.00 90.69 98 ILE A N 1
ATOM 784 C CA . ILE A 1 98 ? 3.128 -0.437 6.619 1.00 90.69 98 ILE A CA 1
ATOM 785 C C . ILE A 1 98 ? 4.563 -0.047 6.328 1.00 90.69 98 ILE A C 1
ATOM 787 O O . ILE A 1 98 ? 4.901 0.084 5.155 1.00 90.69 98 ILE A O 1
ATOM 791 N N . ASP A 1 99 ? 5.410 0.123 7.337 1.00 92.00 99 ASP A N 1
ATOM 792 C CA . ASP A 1 99 ? 6.818 0.440 7.105 1.00 92.00 99 ASP A CA 1
ATOM 793 C C . ASP A 1 99 ? 7.514 -0.687 6.332 1.00 92.00 99 ASP A C 1
ATOM 795 O O . ASP A 1 99 ? 8.262 -0.430 5.382 1.00 92.00 99 ASP A O 1
ATOM 799 N N . VAL A 1 100 ? 7.201 -1.943 6.669 1.00 93.44 100 VAL A N 1
ATOM 800 C CA . VAL A 1 100 ? 7.668 -3.120 5.922 1.00 93.44 100 VAL A CA 1
ATOM 801 C C . VAL A 1 100 ? 7.139 -3.102 4.487 1.00 93.44 100 VAL A C 1
ATOM 803 O O . VAL A 1 100 ? 7.917 -3.248 3.541 1.00 93.44 100 VAL A O 1
ATOM 806 N N . LEU A 1 101 ? 5.836 -2.878 4.304 1.00 93.38 101 LEU A N 1
ATOM 807 C CA . LEU A 1 101 ? 5.211 -2.817 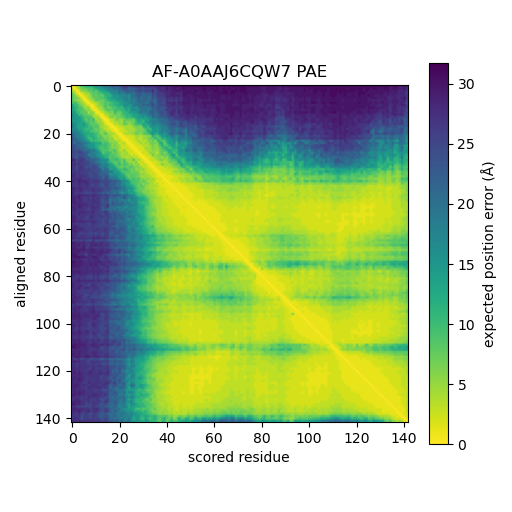2.982 1.00 93.38 101 LEU A CA 1
ATOM 808 C C . LEU A 1 101 ? 5.814 -1.710 2.110 1.00 93.38 101 LEU A C 1
ATOM 810 O O . LEU A 1 101 ? 6.217 -1.953 0.971 1.00 93.38 101 LEU A O 1
ATOM 814 N N . LYS A 1 102 ? 5.925 -0.502 2.664 1.00 93.25 102 LYS A N 1
ATOM 815 C CA . LYS A 1 102 ? 6.505 0.670 2.013 1.00 93.25 102 LYS A CA 1
ATOM 8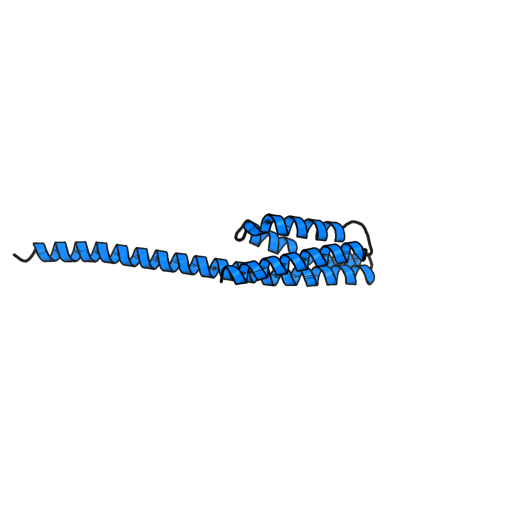16 C C . LYS A 1 102 ? 7.938 0.390 1.581 1.00 93.25 102 LYS A C 1
ATOM 818 O O . LYS A 1 102 ? 8.284 0.678 0.442 1.00 93.25 102 LYS A O 1
ATOM 823 N N . LYS A 1 103 ? 8.754 -0.213 2.450 1.00 94.62 103 LYS A N 1
ATOM 824 C CA . LYS A 1 103 ? 10.141 -0.564 2.129 1.00 94.62 103 LYS A CA 1
ATOM 825 C C . LYS A 1 103 ? 10.230 -1.463 0.895 1.00 94.62 103 LYS A C 1
ATOM 827 O O . LYS A 1 103 ? 11.038 -1.188 0.012 1.00 94.62 103 LYS A O 1
ATOM 832 N N . HIS A 1 104 ? 9.413 -2.513 0.814 1.00 94.44 104 HIS A N 1
ATOM 833 C CA . HIS A 1 104 ? 9.446 -3.426 -0.331 1.00 94.44 104 HIS A CA 1
ATOM 834 C C . HIS A 1 104 ? 8.917 -2.785 -1.620 1.00 94.44 104 HIS A C 1
ATOM 836 O O . HIS A 1 104 ? 9.495 -2.996 -2.687 1.00 94.44 104 HIS A O 1
ATOM 842 N N . ILE A 1 105 ? 7.875 -1.954 -1.533 1.00 91.62 105 ILE A N 1
ATOM 843 C CA . ILE A 1 105 ? 7.378 -1.192 -2.687 1.00 91.62 105 ILE A CA 1
ATOM 844 C C . ILE A 1 105 ? 8.437 -0.192 -3.170 1.00 91.62 105 ILE A C 1
ATOM 846 O O . ILE A 1 105 ? 8.718 -0.146 -4.363 1.00 91.62 105 ILE A O 1
ATOM 850 N N . ASP A 1 106 ? 9.083 0.553 -2.271 1.00 91.75 106 ASP A N 1
ATOM 851 C CA . ASP A 1 106 ? 10.137 1.511 -2.626 1.00 91.75 106 ASP A CA 1
ATOM 852 C C . ASP A 1 106 ? 11.342 0.811 -3.283 1.00 91.75 106 ASP A C 1
ATOM 854 O O . ASP A 1 106 ? 11.905 1.316 -4.252 1.00 91.75 106 ASP A O 1
ATOM 858 N N . GLN A 1 107 ? 11.716 -0.384 -2.809 1.00 92.00 107 GLN A N 1
ATOM 859 C CA . GLN A 1 107 ? 12.768 -1.202 -3.428 1.00 92.00 107 GLN A CA 1
ATOM 860 C C . GLN A 1 107 ? 12.413 -1.633 -4.857 1.00 92.00 107 GLN A C 1
ATOM 862 O O . GLN A 1 107 ? 13.286 -1.633 -5.734 1.00 92.00 107 GLN A O 1
ATOM 867 N N . MET A 1 108 ? 11.147 -1.993 -5.088 1.00 91.38 108 MET A N 1
ATOM 868 C CA . MET A 1 108 ? 10.617 -2.328 -6.410 1.00 91.38 108 MET A CA 1
ATOM 869 C C . MET A 1 108 ? 10.568 -1.105 -7.330 1.00 91.38 108 MET A C 1
ATOM 871 O O . MET A 1 108 ? 10.891 -1.221 -8.508 1.00 91.38 108 MET A O 1
ATOM 875 N N . MET A 1 109 ? 10.216 0.065 -6.792 1.00 87.06 109 MET A N 1
ATOM 876 C CA . MET A 1 109 ? 10.172 1.338 -7.518 1.00 87.06 109 MET A CA 1
ATOM 877 C C . MET A 1 109 ? 11.547 1.998 -7.719 1.00 87.06 109 MET A C 1
ATOM 879 O O . MET A 1 109 ? 11.620 3.117 -8.224 1.00 87.06 109 MET A O 1
ATOM 883 N N . GLY A 1 110 ? 12.627 1.333 -7.301 1.00 82.50 110 GLY A N 1
ATOM 884 C CA . GLY A 1 110 ? 13.995 1.821 -7.437 1.00 82.50 110 GLY A CA 1
ATOM 885 C C . GLY A 1 110 ? 14.455 2.002 -8.895 1.00 82.50 110 GLY A C 1
ATOM 886 O O . GLY A 1 110 ? 13.685 1.811 -9.832 1.00 82.50 110 GLY A O 1
ATOM 887 N N . PRO A 1 111 ? 15.737 2.344 -9.107 1.00 80.31 111 PRO A N 1
ATOM 888 C CA . PRO A 1 111 ? 16.262 2.729 -10.423 1.00 80.31 111 PRO A CA 1
ATOM 889 C C . PRO A 1 111 ? 16.308 1.584 -11.448 1.00 80.31 111 PRO A C 1
ATOM 891 O O . PRO A 1 111 ? 16.578 1.829 -12.622 1.00 80.31 111 PRO A O 1
ATOM 894 N N . ASP A 1 112 ? 16.064 0.345 -11.018 1.00 83.25 112 ASP A N 1
ATOM 895 C CA . ASP A 1 112 ? 16.149 -0.826 -11.882 1.00 83.25 112 ASP A CA 1
ATOM 896 C C . ASP A 1 112 ? 14.936 -0.891 -12.809 1.00 83.25 112 ASP A C 1
ATOM 898 O O . ASP A 1 112 ? 13.809 -1.169 -12.388 1.00 83.25 112 ASP A O 1
ATOM 902 N N . TYR A 1 113 ? 15.194 -0.663 -14.093 1.00 86.75 113 TYR A N 1
ATOM 903 C CA . TYR A 1 113 ? 14.209 -0.744 -15.157 1.00 86.75 113 TYR A CA 1
ATOM 904 C C . TYR A 1 113 ? 14.697 -1.694 -16.267 1.00 86.75 113 TYR A C 1
ATOM 906 O O . TYR A 1 113 ? 15.817 -1.524 -16.751 1.00 86.75 113 TYR A O 1
ATOM 914 N N . PRO A 1 114 ? 13.885 -2.671 -16.711 1.00 92.12 114 PRO A N 1
ATOM 915 C CA . PRO A 1 114 ? 12.564 -3.015 -16.190 1.00 92.12 114 PRO A CA 1
ATOM 916 C C . PRO A 1 114 ? 12.650 -3.664 -14.800 1.00 92.12 114 PRO A C 1
ATOM 918 O O . PRO A 1 114 ? 13.663 -4.266 -14.447 1.00 92.12 114 PRO A O 1
ATOM 921 N N . VAL A 1 115 ? 11.557 -3.614 -14.035 1.00 93.81 115 VAL A N 1
ATOM 922 C CA . VAL A 1 115 ? 11.508 -4.145 -12.662 1.00 93.81 115 VAL A CA 1
ATOM 923 C C . VAL A 1 115 ? 11.879 -5.631 -12.646 1.00 93.81 115 VAL A C 1
ATOM 925 O O . VAL A 1 115 ? 11.356 -6.421 -13.442 1.00 93.81 115 VAL A O 1
ATOM 928 N N . SER A 1 116 ? 12.784 -6.039 -11.755 1.00 95.25 116 SER A N 1
ATOM 929 C CA . SER A 1 116 ? 13.166 -7.449 -11.627 1.00 95.25 116 SER A CA 1
ATOM 930 C C . SER A 1 116 ? 12.035 -8.285 -11.019 1.00 95.25 116 SER A C 1
ATOM 932 O O . SER A 1 116 ? 11.249 -7.807 -10.199 1.00 95.25 116 SER A O 1
ATOM 934 N N . GLU A 1 117 ? 11.944 -9.558 -11.414 1.00 95.00 117 GLU A N 1
ATOM 935 C CA . GLU A 1 117 ? 10.917 -10.463 -10.883 1.00 95.00 117 GLU A CA 1
ATOM 936 C C . GLU A 1 117 ? 11.069 -10.680 -9.370 1.00 95.00 117 GLU A C 1
ATOM 938 O O . GLU A 1 117 ? 10.074 -10.733 -8.654 1.00 95.00 117 GLU A O 1
ATOM 943 N N . GLU A 1 118 ? 12.305 -10.729 -8.869 1.00 95.88 118 GLU A N 1
ATOM 944 C CA . GLU A 1 118 ? 12.606 -10.822 -7.438 1.00 95.88 118 GLU A CA 1
ATOM 945 C C . GLU A 1 118 ? 11.978 -9.665 -6.648 1.00 95.88 118 GLU A C 1
ATOM 947 O O . GLU A 1 118 ? 11.261 -9.888 -5.673 1.00 95.88 118 GLU A O 1
ATOM 952 N N . LYS A 1 119 ? 12.187 -8.423 -7.105 1.00 94.75 119 LYS A N 1
ATOM 953 C CA . LYS A 1 119 ? 11.638 -7.228 -6.454 1.00 94.75 119 LYS A CA 1
ATOM 954 C C . LYS A 1 119 ? 10.116 -7.183 -6.523 1.00 94.75 119 LYS A C 1
ATOM 956 O O . LYS A 1 119 ? 9.472 -6.815 -5.543 1.00 94.75 119 LYS A O 1
ATOM 961 N N . TYR A 1 120 ? 9.548 -7.587 -7.658 1.00 94.69 120 TYR A N 1
ATOM 962 C CA . TYR A 1 120 ? 8.103 -7.722 -7.819 1.00 94.69 120 TYR A CA 1
ATOM 963 C C . TYR A 1 120 ? 7.510 -8.730 -6.828 1.00 94.69 120 TYR A C 1
ATOM 965 O O . TYR A 1 120 ? 6.565 -8.398 -6.113 1.00 94.69 120 TYR A O 1
ATOM 973 N N . ARG A 1 121 ? 8.086 -9.937 -6.737 1.00 95.38 121 ARG A N 1
ATOM 974 C CA . ARG A 1 121 ? 7.619 -10.982 -5.814 1.00 95.38 121 ARG A CA 1
ATOM 975 C C . ARG A 1 121 ? 7.726 -10.531 -4.360 1.00 95.38 121 ARG A C 1
ATOM 977 O O . ARG A 1 121 ? 6.750 -10.651 -3.630 1.00 95.38 121 ARG A O 1
ATOM 984 N N . ALA A 1 122 ? 8.848 -9.925 -3.969 1.00 95.75 122 ALA A N 1
ATOM 985 C CA . ALA A 1 122 ? 9.033 -9.408 -2.613 1.00 95.75 122 ALA A CA 1
ATOM 986 C C . ALA A 1 122 ? 7.983 -8.342 -2.238 1.00 95.75 122 ALA A C 1
ATOM 988 O O . ALA A 1 122 ? 7.412 -8.388 -1.147 1.00 95.75 122 ALA A O 1
ATOM 989 N N . ALA A 1 123 ? 7.683 -7.405 -3.145 1.00 93.56 123 ALA A N 1
ATOM 990 C CA . ALA A 1 123 ? 6.639 -6.403 -2.926 1.00 93.56 123 ALA A CA 1
ATOM 991 C C . ALA A 1 123 ? 5.239 -7.031 -2.852 1.00 93.56 123 ALA A C 1
ATOM 993 O O . ALA A 1 123 ? 4.447 -6.677 -1.975 1.00 93.56 123 ALA A O 1
ATOM 994 N N . LEU A 1 124 ? 4.939 -7.983 -3.738 1.00 92.00 124 LEU A N 1
ATOM 995 C CA . LEU A 1 124 ? 3.654 -8.677 -3.766 1.00 92.00 124 LEU A CA 1
ATOM 996 C C . LEU A 1 124 ? 3.425 -9.510 -2.496 1.00 92.00 124 LEU A C 1
ATOM 998 O O . LEU A 1 124 ? 2.326 -9.497 -1.942 1.00 92.00 124 LEU A O 1
ATOM 1002 N N . ASP A 1 125 ? 4.451 -10.198 -2.001 1.00 93.06 125 ASP A N 1
ATOM 1003 C CA . ASP A 1 125 ? 4.381 -10.981 -0.767 1.00 93.06 125 ASP A CA 1
ATOM 1004 C C . ASP A 1 125 ? 4.136 -10.090 0.453 1.00 93.06 125 ASP A C 1
ATOM 1006 O O . ASP A 1 125 ? 3.273 -10.406 1.281 1.00 93.06 125 ASP A O 1
ATOM 1010 N N . ALA A 1 126 ? 4.813 -8.940 0.528 1.00 92.69 126 ALA A N 1
ATOM 1011 C CA . ALA A 1 126 ? 4.573 -7.945 1.568 1.00 92.69 126 ALA A CA 1
ATOM 1012 C C . ALA A 1 126 ? 3.132 -7.403 1.518 1.00 92.69 126 ALA A C 1
ATOM 1014 O O . ALA A 1 126 ? 2.470 -7.316 2.554 1.00 92.69 126 ALA A O 1
ATOM 1015 N N . ALA A 1 127 ? 2.610 -7.100 0.325 1.00 90.12 127 ALA A N 1
ATOM 1016 C CA . ALA A 1 127 ? 1.235 -6.628 0.147 1.00 90.12 127 ALA A CA 1
ATOM 1017 C C . ALA A 1 127 ? 0.198 -7.686 0.547 1.00 90.12 127 ALA A C 1
ATOM 1019 O O . ALA A 1 127 ? -0.762 -7.387 1.259 1.00 90.12 127 ALA A O 1
ATOM 1020 N N . ASN A 1 128 ? 0.419 -8.941 0.156 1.00 87.31 128 ASN A N 1
ATOM 1021 C CA . ASN A 1 128 ? -0.433 -10.057 0.553 1.00 87.31 128 ASN A CA 1
ATOM 1022 C C . ASN A 1 128 ? -0.407 -10.279 2.070 1.00 87.31 128 ASN A C 1
ATOM 1024 O O . ASN A 1 128 ? -1.450 -10.534 2.674 1.00 87.31 128 ASN A O 1
ATOM 1028 N N . GLN A 1 129 ? 0.765 -10.177 2.703 1.00 90.50 129 GLN A N 1
ATOM 1029 C CA . GLN A 1 129 ? 0.878 -10.281 4.156 1.00 90.50 129 GLN A CA 1
ATOM 1030 C C . GLN A 1 129 ? 0.133 -9.143 4.857 1.00 90.50 129 GLN A C 1
ATOM 1032 O O . GLN A 1 129 ? -0.615 -9.399 5.800 1.00 90.50 129 GLN A O 1
ATOM 1037 N N . PHE A 1 130 ? 0.274 -7.912 4.367 1.00 89.69 130 PHE A N 1
ATOM 1038 C CA . PHE A 1 130 ? -0.466 -6.767 4.883 1.00 89.69 130 PHE A CA 1
ATOM 1039 C C . PHE A 1 130 ? -1.985 -6.978 4.777 1.00 89.69 130 PHE A C 1
ATOM 1041 O O . PHE A 1 130 ? -2.691 -6.859 5.777 1.00 89.69 130 PHE A O 1
ATOM 1048 N N . GLY A 1 131 ? -2.489 -7.394 3.610 1.00 86.94 131 GLY A N 1
ATOM 1049 C CA . GLY A 1 131 ? -3.912 -7.693 3.413 1.00 86.94 131 GLY A CA 1
ATOM 1050 C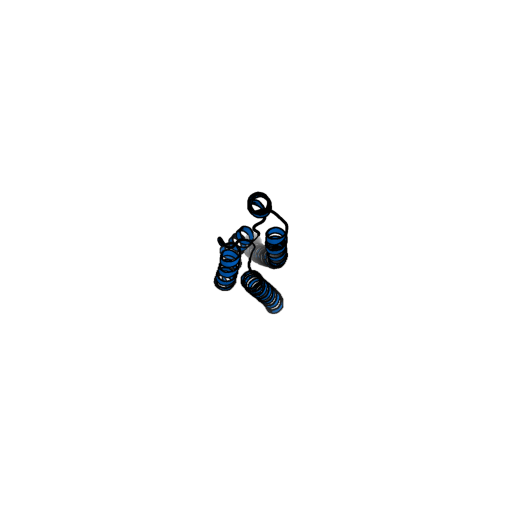 C . GLY A 1 131 ? -4.434 -8.803 4.337 1.00 86.94 131 GLY A C 1
ATOM 1051 O O . GLY A 1 131 ? -5.535 -8.691 4.889 1.00 86.94 131 GLY A O 1
ATOM 1052 N N . ARG A 1 132 ? -3.631 -9.850 4.587 1.00 87.25 132 ARG A N 1
ATOM 1053 C CA . ARG A 1 132 ? -3.951 -10.900 5.575 1.00 87.25 132 ARG A CA 1
ATOM 1054 C C . ARG A 1 132 ? -4.041 -10.343 6.993 1.00 87.25 132 ARG A C 1
ATOM 1056 O O . ARG A 1 132 ? -4.993 -10.672 7.699 1.00 87.25 132 ARG A O 1
ATOM 1063 N N . ASN A 1 133 ? -3.098 -9.492 7.394 1.00 88.81 133 ASN A N 1
ATOM 1064 C CA . ASN A 1 133 ? -3.083 -8.882 8.725 1.00 88.81 133 ASN A CA 1
ATOM 1065 C C . ASN A 1 133 ? -4.308 -7.981 8.932 1.00 88.81 133 ASN A C 1
ATOM 1067 O O . ASN A 1 133 ? -5.001 -8.119 9.940 1.00 88.81 133 ASN A O 1
ATOM 1071 N N . VAL A 1 134 ? -4.640 -7.140 7.945 1.00 85.31 134 VAL A N 1
ATOM 1072 C CA . VAL A 1 134 ? -5.847 -6.296 7.966 1.00 85.31 134 VAL A CA 1
ATOM 1073 C C . VAL A 1 134 ? -7.111 -7.150 8.080 1.00 85.31 134 VAL A C 1
ATOM 1075 O O . VAL A 1 134 ? -7.956 -6.898 8.938 1.00 85.31 134 VAL A O 1
ATOM 1078 N N . THR A 1 135 ? -7.230 -8.203 7.268 1.00 83.62 135 THR A N 1
ATOM 1079 C CA . THR A 1 135 ? -8.397 -9.101 7.287 1.00 83.62 135 THR A CA 1
ATOM 1080 C C . THR A 1 135 ? -8.539 -9.829 8.624 1.00 83.62 135 THR A C 1
ATOM 1082 O O . THR A 1 135 ? -9.639 -9.915 9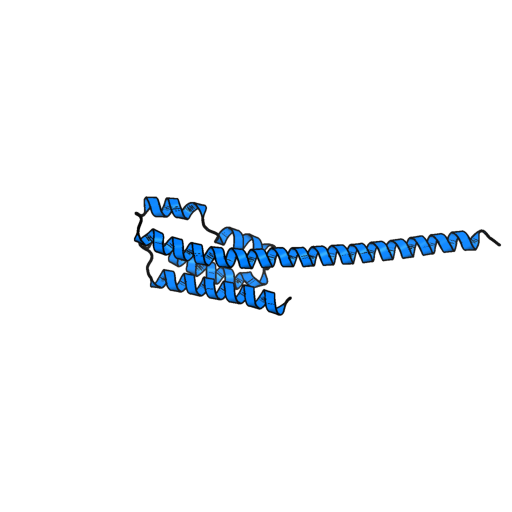.168 1.00 83.62 135 THR A O 1
ATOM 1085 N N . SER A 1 136 ? -7.434 -10.355 9.159 1.00 85.75 136 SER A N 1
ATOM 1086 C CA . SER A 1 136 ? -7.401 -11.050 10.450 1.00 85.7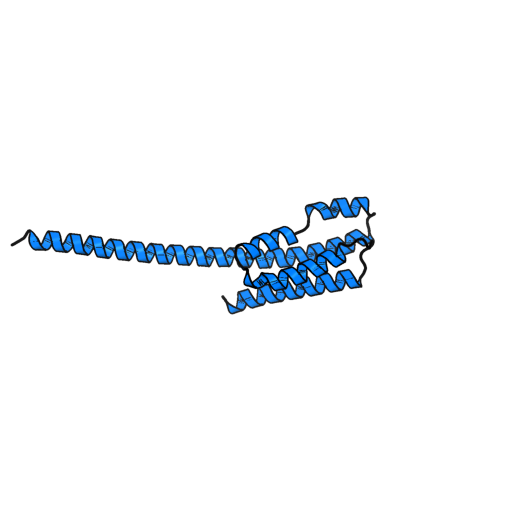5 136 SER A CA 1
ATOM 1087 C C . SER A 1 136 ? -7.845 -10.127 11.584 1.00 85.75 136 SER A C 1
ATOM 1089 O O . SER A 1 136 ? -8.739 -10.458 12.360 1.00 85.75 136 SER A O 1
ATOM 1091 N N . TYR A 1 137 ? -7.295 -8.915 11.616 1.00 82.62 137 TYR A N 1
ATOM 1092 C CA . TYR A 1 137 ? -7.642 -7.904 12.604 1.00 82.62 137 TYR A CA 1
ATOM 1093 C C . TYR A 1 137 ? -9.125 -7.509 12.545 1.00 82.62 137 TYR A C 1
ATOM 1095 O O . TYR A 1 137 ? -9.769 -7.385 13.585 1.00 82.62 137 TYR A O 1
ATOM 1103 N N . ILE A 1 138 ? -9.700 -7.360 11.344 1.00 78.94 138 ILE A N 1
ATOM 1104 C CA . ILE A 1 138 ? -11.138 -7.090 11.194 1.00 78.94 138 ILE A CA 1
ATOM 1105 C C . ILE A 1 138 ? -11.967 -8.245 11.778 1.00 78.94 138 ILE A C 1
ATOM 1107 O O . ILE A 1 138 ? -12.877 -7.972 12.550 1.00 78.94 138 ILE A O 1
ATOM 1111 N N . LYS A 1 139 ? -11.625 -9.508 11.481 1.00 79.94 139 LYS A N 1
ATOM 1112 C CA . LYS A 1 139 ? -12.353 -10.701 11.965 1.00 79.94 139 LYS A CA 1
ATOM 1113 C C . LYS A 1 139 ? -12.272 -10.943 13.474 1.00 79.94 139 LYS A C 1
ATOM 1115 O O . LYS A 1 139 ? -13.139 -11.600 14.032 1.00 79.94 139 LYS A O 1
ATOM 1120 N N . HIS A 1 140 ? -11.189 -10.528 14.127 1.00 77.69 140 HIS A N 1
ATOM 1121 C CA . HIS A 1 140 ? -11.008 -10.762 15.565 1.00 77.69 140 HIS A CA 1
ATOM 1122 C C . HIS A 1 140 ? -11.587 -9.646 16.434 1.00 77.69 140 HIS A C 1
ATOM 1124 O O . HIS A 1 140 ? -11.776 -9.834 17.636 1.00 77.69 140 HIS A O 1
ATOM 1130 N N . HIS A 1 141 ? -11.873 -8.490 15.840 1.00 68.69 141 HIS A N 1
ATOM 1131 C CA . HIS A 1 141 ? -12.427 -7.341 16.546 1.00 68.69 141 HIS A CA 1
ATOM 1132 C C . HIS A 1 141 ? -13.886 -7.033 16.178 1.00 68.69 141 HIS A C 1
ATOM 1134 O O . HIS A 1 141 ? -14.441 -6.094 16.755 1.00 68.69 141 HIS A O 1
ATOM 1140 N N . TYR A 1 142 ? -14.494 -7.817 15.276 1.00 59.41 142 TYR A N 1
ATOM 1141 C CA . TYR A 1 142 ? -15.892 -7.739 14.832 1.00 59.41 142 TYR A CA 1
ATOM 1142 C C . TYR A 1 142 ? -16.421 -9.122 14.454 1.00 59.41 142 TYR A C 1
ATOM 1144 O O . TYR A 1 142 ? -17.616 -9.367 14.725 1.00 59.41 142 TYR A O 1
#

Organism: Aeromonas caviae (NCBI:txid648)

pLDDT: mean 77.45, std 16.62, range [40.28, 95.88]

Nearest PDB structures (foldseek):
  3kyi-assembly1_A  TM=6.418E-01  e=1.926E+00  Cereibacter sphaeroides
  5jef-assembly1_A  TM=3.726E-01  e=7.529E+00  Escherichia coli K-12
  8r4m-assembly1_B  TM=2.583E-01  e=4.031E+00  Methylosinus trichosporium OB3b

Secondary structure (DSSP, 8-state):
--HHHHHHHHHHHHHHHHHHHHHHHHHHHHHHHHHHHHHHHHHHHHHHHHHHHHHHHHHHHHHHS-HHHHHHHHTT--THHHHHHHHHHH-GGGHHHHHHHHHHHHHHTSS-SSPPHHHHHHHHHHHHHHHHHHHHHHHHH-

Radius of gyration: 25.68 Å; Cα contacts (8 Å, |Δi|>4): 75; chains: 1; bounding box: 65×35×74 Å

Foldseek 3Di:
DPPVVVVVVVVVCVVVVVVVVVVVVVVVVVVVVVVVLLVLLVVLLVLLVLQLVLLVCLLVCLVPDDPVVSCVVNVPRDSLVVNVVSCVVHPVVCVVLSVLLVVLVVVQVDPDTPGDPVSSVSNNVSSVVSSVVSVVVSVVVD

Solvent-accessible surface area (backbone atoms only — not comparable to full-atom values): 7804 Å² total; per-residue (Å²): 144,69,69,71,62,56,56,53,53,50,54,50,50,51,52,51,51,52,51,52,50,52,51,48,51,51,48,49,53,53,48,51,52,51,51,49,53,49,53,54,52,50,50,51,51,56,50,35,52,51,44,50,53,46,52,50,50,54,48,55,39,37,73,75,49,56,75,70,60,34,53,62,66,51,72,83,61,66,55,63,65,58,52,51,58,49,27,77,72,74,41,59,89,47,50,67,58,45,54,54,34,50,51,33,44,51,62,37,69,40,93,59,77,53,52,52,68,67,39,49,50,51,26,49,51,38,38,53,49,48,40,50,52,50,52,49,52,51,63,75,76,104

Sequence (142 aa):
MEVITTILGTALGGIIGYFFSRLQWKKVLKHEESAYKLERKRKLAELSYEIIEYIRDYYCNSKVMNIGEFMACMSGRNPMKKILAIVVTSTPEFSGEIDVLKKHIDQMMGPDYPVSEEKYRAALDAANQFGRNVTSYIKHHY

Mean predicted aligned error: 11.28 Å